Protein AF-A0A158DWV0-F1 (afdb_monomer_lite)

Foldseek 3Di:
DDDDDDDDDDDDDDDDPPPVPPPQPWDFLVRLLVVCVVPDVPNVLSVVLSVVCVVVVNGTGGSVVSVVVSVVSVPDDD

Radius of gyration: 22.69 Å; chains: 1; bounding box: 68×49×25 Å

pLDDT: mean 78.22, std 17.21, range [42.22, 93.88]

Sequence (78 aa):
MEQDVTADAGGTSAVDAVSASPVVADVTLDEFCVRLSRSDRRVELIAAFHFTETSAGRFKDAESNYQSRFTAFVTKPV

Secondary structure (DSSP, 8-state):
-------------------------EEEHHHHHHHHHHH---HHHHHHHHHHHHHTT--EEEHHHHHHHHHHHHHS--

Structure (mmCIF, N/CA/C/O backbone):
data_AF-A0A158DWV0-F1
#
_entry.id   AF-A0A158DWV0-F1
#
loop_
_atom_site.group_PDB
_atom_site.id
_atom_site.type_symbol
_atom_site.label_atom_id
_atom_site.label_alt_id
_atom_site.label_comp_id
_atom_site.label_asym_id
_atom_site.label_entity_id
_atom_site.label_seq_id
_atom_site.pdbx_PDB_ins_code
_atom_site.Cartn_x
_atom_site.Cartn_y
_atom_site.Cartn_z
_atom_site.occupancy
_atom_site.B_iso_or_equiv
_atom_site.auth_seq_id
_atom_site.auth_comp_id
_atom_site.auth_asym_id
_atom_site.auth_atom_id
_atom_site.pdbx_PDB_model_num
ATOM 1 N N . MET A 1 1 ? 59.718 -39.741 14.588 1.00 56.59 1 MET A N 1
ATOM 2 C CA . MET A 1 1 ? 59.771 -38.655 13.595 1.00 56.59 1 MET A CA 1
ATOM 3 C C . MET A 1 1 ? 58.351 -38.401 13.180 1.00 56.59 1 MET A C 1
ATOM 5 O O . MET A 1 1 ? 57.717 -39.278 12.603 1.00 56.59 1 MET A O 1
ATOM 9 N N . GLU A 1 2 ? 57.843 -37.298 13.704 1.00 53.91 2 GLU A N 1
ATOM 10 C CA . GLU A 1 2 ? 56.442 -36.918 13.738 1.00 53.91 2 GLU A CA 1
ATOM 11 C C . GLU A 1 2 ? 55.825 -36.789 12.342 1.00 53.91 2 GLU A C 1
ATOM 13 O O . GLU A 1 2 ? 56.454 -36.281 11.417 1.00 53.91 2 GLU A O 1
ATOM 18 N N . GLN A 1 3 ? 54.582 -37.250 12.206 1.00 57.12 3 GLN A N 1
ATOM 19 C CA . GLN A 1 3 ? 53.705 -36.825 11.124 1.00 57.12 3 GLN A CA 1
ATOM 20 C C . GLN A 1 3 ? 52.807 -35.728 11.686 1.00 57.12 3 GLN A C 1
ATOM 22 O O . GLN A 1 3 ? 51.826 -36.010 12.368 1.00 57.12 3 GLN A O 1
ATOM 27 N N . ASP A 1 4 ? 53.202 -34.490 11.417 1.00 56.19 4 ASP A N 1
ATOM 28 C CA . ASP A 1 4 ? 52.397 -33.286 11.567 1.00 56.19 4 ASP A CA 1
ATOM 29 C C . ASP A 1 4 ? 52.471 -32.533 10.237 1.00 56.19 4 ASP A C 1
ATOM 31 O O . ASP A 1 4 ? 53.544 -32.074 9.856 1.00 56.19 4 ASP A O 1
ATOM 35 N N . VAL A 1 5 ? 51.352 -32.482 9.511 1.00 65.38 5 VAL A N 1
ATOM 36 C CA . VAL A 1 5 ? 50.953 -31.324 8.699 1.00 6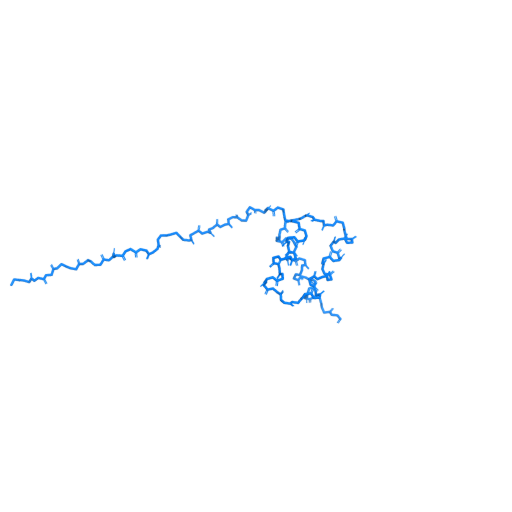5.38 5 VAL A CA 1
ATOM 37 C C . VAL A 1 5 ? 49.427 -31.291 8.707 1.00 65.38 5 VAL A C 1
ATOM 39 O O . VAL A 1 5 ? 48.748 -32.087 8.059 1.00 65.38 5 VAL A O 1
ATOM 42 N N . THR A 1 6 ? 48.917 -30.349 9.491 1.00 56.78 6 THR A N 1
ATOM 43 C CA . THR A 1 6 ? 47.556 -29.819 9.441 1.00 56.78 6 THR A CA 1
ATOM 44 C C . THR A 1 6 ? 47.375 -28.936 8.195 1.00 56.78 6 THR A C 1
ATOM 46 O O . THR A 1 6 ? 48.329 -28.276 7.786 1.00 56.78 6 THR A O 1
ATOM 49 N N . ALA A 1 7 ? 46.166 -28.911 7.624 1.00 64.81 7 ALA A N 1
ATOM 50 C CA . ALA A 1 7 ? 45.556 -27.833 6.814 1.00 64.81 7 ALA A CA 1
ATOM 51 C C . ALA A 1 7 ? 44.284 -28.429 6.177 1.00 64.81 7 ALA A C 1
ATOM 53 O O . ALA A 1 7 ? 44.371 -29.236 5.256 1.00 64.81 7 ALA A O 1
ATOM 54 N N . ASP A 1 8 ? 43.089 -28.313 6.755 1.00 55.31 8 ASP A N 1
ATOM 55 C CA . ASP A 1 8 ? 42.256 -27.118 6.987 1.00 55.31 8 ASP A CA 1
ATOM 56 C C . ASP A 1 8 ? 42.022 -26.216 5.760 1.00 55.31 8 ASP A C 1
ATOM 58 O O . ASP A 1 8 ? 42.942 -25.887 5.015 1.00 55.31 8 ASP A O 1
ATOM 62 N N . ALA A 1 9 ? 40.757 -25.795 5.637 1.00 60.00 9 ALA A N 1
ATOM 63 C CA . ALA A 1 9 ? 40.174 -24.843 4.689 1.00 60.00 9 ALA A CA 1
ATOM 64 C C . ALA A 1 9 ? 39.716 -25.379 3.317 1.00 60.00 9 ALA A C 1
ATOM 66 O O . ALA A 1 9 ? 40.004 -24.822 2.257 1.00 60.00 9 ALA A O 1
ATOM 67 N N . GLY A 1 10 ? 38.864 -26.406 3.343 1.00 55.12 10 GLY A N 1
ATOM 68 C CA . GLY A 1 10 ? 37.953 -26.712 2.241 1.00 55.12 10 GLY A CA 1
ATOM 69 C C . GLY A 1 10 ? 36.705 -25.825 2.264 1.00 55.12 10 GLY A C 1
ATOM 70 O O . GLY A 1 10 ? 35.685 -26.248 2.784 1.00 55.12 10 GLY A O 1
ATOM 71 N N . GLY A 1 11 ? 36.815 -24.630 1.673 1.00 62.00 11 GLY A N 1
ATOM 72 C CA . GLY A 1 11 ? 35.803 -24.008 0.805 1.00 62.00 11 GLY A CA 1
ATOM 73 C C . GLY A 1 11 ? 34.426 -23.598 1.359 1.00 62.00 11 GLY A C 1
ATOM 74 O O . GLY A 1 11 ? 33.714 -24.365 1.997 1.00 62.00 11 GLY A O 1
ATOM 75 N N . THR A 1 12 ? 33.971 -22.442 0.857 1.00 47.00 12 THR A N 1
ATOM 76 C CA . THR A 1 12 ? 32.602 -21.869 0.912 1.00 47.00 12 THR A CA 1
ATOM 77 C C . THR A 1 12 ? 32.273 -21.171 2.244 1.00 47.00 12 THR A C 1
ATOM 79 O O . THR A 1 12 ? 32.289 -21.784 3.295 1.00 47.00 12 THR A O 1
ATOM 82 N N . SER A 1 13 ? 32.009 -19.867 2.318 1.00 48.78 13 SER A N 1
ATOM 83 C CA . SER A 1 13 ? 31.318 -19.011 1.357 1.00 48.78 13 SER A CA 1
ATOM 84 C C . SER A 1 13 ? 31.984 -17.646 1.258 1.00 48.78 13 SER A C 1
ATOM 86 O O . SER A 1 13 ? 31.962 -16.848 2.193 1.00 48.78 13 SER A O 1
ATOM 88 N N . ALA A 1 14 ? 32.528 -17.360 0.081 1.00 56.97 14 ALA A N 1
ATOM 89 C CA . ALA A 1 14 ? 32.602 -15.991 -0.381 1.00 56.97 14 ALA A CA 1
ATOM 90 C C . ALA A 1 14 ? 31.198 -15.566 -0.838 1.00 56.97 14 ALA A C 1
ATOM 92 O O . ALA A 1 14 ? 30.491 -16.350 -1.463 1.00 56.97 14 ALA A O 1
ATOM 93 N N . VAL A 1 15 ? 30.894 -14.301 -0.560 1.00 50.12 15 VAL A N 1
ATOM 94 C CA . VAL A 1 15 ? 29.836 -13.453 -1.125 1.00 50.12 15 VAL A CA 1
ATOM 95 C C . VAL A 1 15 ? 28.413 -13.652 -0.588 1.00 50.12 15 VAL A C 1
ATOM 97 O O . VAL A 1 15 ? 27.599 -14.370 -1.141 1.00 50.12 15 VAL A O 1
ATOM 100 N N . ASP A 1 16 ? 28.079 -12.886 0.450 1.00 47.41 16 ASP A N 1
ATOM 101 C CA . ASP A 1 16 ? 26.806 -12.153 0.461 1.00 47.41 16 ASP A CA 1
ATOM 102 C C . ASP A 1 16 ? 27.016 -10.803 1.159 1.00 47.41 16 ASP A C 1
ATOM 104 O O . ASP A 1 16 ? 26.447 -10.470 2.191 1.00 47.41 16 ASP A O 1
ATOM 108 N N . ALA A 1 17 ? 27.937 -10.015 0.606 1.00 53.81 17 ALA A N 1
ATOM 109 C CA . ALA A 1 17 ? 27.940 -8.584 0.846 1.00 53.81 17 ALA A CA 1
ATOM 110 C C . ALA A 1 17 ? 26.966 -7.953 -0.153 1.00 53.81 17 ALA A C 1
ATOM 112 O O . ALA A 1 17 ? 27.377 -7.186 -1.024 1.00 53.81 17 ALA A O 1
ATOM 113 N N . VAL A 1 18 ? 25.669 -8.258 -0.035 1.00 52.62 18 VAL A N 1
ATOM 114 C CA . VAL A 1 18 ? 24.653 -7.363 -0.593 1.00 52.62 18 VAL A CA 1
ATOM 115 C C . VAL A 1 18 ? 24.548 -6.171 0.350 1.00 52.62 18 VAL A C 1
ATOM 117 O O . VAL A 1 18 ? 23.580 -5.949 1.067 1.00 52.62 18 VAL A O 1
ATOM 120 N N . SER A 1 19 ? 25.576 -5.325 0.300 1.00 45.88 19 SER A N 1
ATOM 121 C CA . SER A 1 19 ? 25.370 -3.900 0.510 1.00 45.88 19 SER A CA 1
ATOM 122 C C . SER A 1 19 ? 24.572 -3.416 -0.701 1.00 45.88 19 SER A C 1
ATOM 124 O O . SER A 1 19 ? 25.089 -2.760 -1.606 1.00 45.88 19 SER A O 1
ATOM 126 N N . ALA A 1 20 ? 23.314 -3.860 -0.778 1.00 47.47 20 ALA A N 1
ATOM 127 C CA . ALA A 1 20 ? 22.326 -3.331 -1.681 1.00 47.47 20 ALA A CA 1
ATOM 128 C C . ALA A 1 20 ? 22.113 -1.902 -1.201 1.00 47.47 20 ALA A C 1
ATOM 130 O O . ALA A 1 20 ? 21.248 -1.620 -0.377 1.00 47.47 20 ALA A O 1
ATOM 131 N N . SER A 1 21 ? 22.963 -0.993 -1.686 1.00 42.22 21 SER A N 1
ATOM 132 C CA . SER A 1 21 ? 22.556 0.394 -1.831 1.00 42.22 21 SER A CA 1
ATOM 133 C C . SER A 1 21 ? 21.178 0.306 -2.465 1.00 42.22 21 SER A C 1
ATOM 135 O O . SER A 1 21 ? 21.092 -0.300 -3.540 1.00 42.22 21 SER A O 1
ATOM 137 N N . PRO A 1 22 ? 20.103 0.752 -1.790 1.00 55.50 22 PRO A N 1
ATOM 138 C CA . PRO A 1 22 ? 18.788 0.657 -2.370 1.00 55.50 22 PRO A CA 1
ATOM 139 C C . PRO A 1 22 ? 18.861 1.572 -3.577 1.00 55.50 22 PRO A C 1
ATOM 141 O O . PRO A 1 22 ? 18.789 2.793 -3.460 1.00 55.50 22 PRO A O 1
ATOM 144 N N . VAL A 1 23 ? 19.093 0.984 -4.747 1.00 57.06 23 VAL A N 1
ATOM 145 C CA . VAL A 1 23 ? 18.693 1.590 -5.997 1.00 57.06 23 VAL A CA 1
ATOM 146 C C . VAL A 1 23 ? 17.204 1.720 -5.766 1.00 57.06 23 VAL A C 1
ATOM 148 O O . VAL A 1 23 ? 16.499 0.712 -5.751 1.00 57.06 23 VAL A O 1
ATOM 151 N N . VAL A 1 24 ? 16.777 2.917 -5.356 1.00 60.97 24 VAL A N 1
ATOM 152 C CA . VAL A 1 24 ? 15.392 3.243 -5.029 1.00 60.97 24 VAL A CA 1
ATOM 153 C C . VAL A 1 24 ? 14.669 3.206 -6.361 1.00 60.97 24 VAL A C 1
ATOM 155 O O . VAL A 1 24 ? 14.437 4.219 -7.007 1.00 60.97 24 VAL A O 1
ATOM 158 N N . ALA A 1 25 ? 14.463 1.991 -6.852 1.00 69.12 25 ALA A N 1
ATOM 159 C CA . ALA A 1 25 ? 13.676 1.734 -8.018 1.00 69.12 25 ALA A CA 1
ATOM 160 C C . ALA A 1 25 ? 12.274 2.152 -7.614 1.00 69.12 25 ALA A C 1
ATOM 162 O O . ALA A 1 25 ? 11.724 1.648 -6.630 1.00 69.12 25 ALA A O 1
ATOM 163 N N . ASP A 1 26 ? 11.743 3.136 -8.327 1.00 83.38 26 ASP A N 1
ATOM 164 C CA . ASP A 1 26 ? 10.353 3.515 -8.182 1.00 83.38 26 ASP A CA 1
ATOM 165 C C . ASP A 1 26 ? 9.513 2.263 -8.448 1.00 83.38 26 ASP A C 1
ATOM 167 O O . ASP A 1 26 ? 9.520 1.730 -9.564 1.00 83.38 26 ASP A O 1
ATOM 171 N N . VAL A 1 27 ? 8.811 1.792 -7.426 1.00 90.12 27 VAL A N 1
ATOM 172 C CA . VAL A 1 27 ? 7.899 0.657 -7.529 1.00 90.12 27 VAL A CA 1
ATOM 173 C C . VAL A 1 27 ? 6.499 1.186 -7.762 1.00 90.12 27 VAL A C 1
ATOM 175 O O . VAL A 1 27 ? 6.133 2.276 -7.312 1.00 90.12 27 VAL A O 1
ATOM 178 N N . THR A 1 28 ? 5.697 0.421 -8.487 1.00 93.31 28 THR A N 1
ATOM 179 C CA . THR A 1 28 ? 4.271 0.725 -8.562 1.00 93.31 28 THR A CA 1
ATOM 180 C C . THR A 1 28 ? 3.585 0.373 -7.244 1.00 93.31 28 THR A C 1
ATOM 182 O O . THR A 1 28 ? 4.037 -0.496 -6.495 1.00 93.31 28 THR A O 1
ATOM 185 N N . LEU A 1 29 ? 2.479 1.054 -6.952 1.00 92.19 29 LEU A N 1
ATOM 186 C CA . LEU A 1 29 ? 1.664 0.783 -5.770 1.00 92.19 29 LEU A CA 1
ATOM 187 C C . LEU A 1 29 ? 1.206 -0.687 -5.718 1.00 92.19 29 LEU A C 1
ATOM 189 O O . LEU A 1 29 ? 1.234 -1.301 -4.654 1.00 92.19 29 LEU A O 1
ATOM 193 N N . ASP A 1 30 ? 0.829 -1.253 -6.867 1.00 92.44 30 ASP A N 1
ATOM 194 C CA . ASP A 1 30 ? 0.418 -2.655 -6.989 1.00 92.44 30 ASP A CA 1
ATOM 195 C C . ASP A 1 30 ? 1.573 -3.610 -6.655 1.00 92.44 30 ASP A C 1
ATOM 197 O O . ASP A 1 30 ? 1.436 -4.460 -5.775 1.00 92.44 30 ASP A O 1
ATOM 201 N N . GLU A 1 31 ? 2.755 -3.403 -7.251 1.00 92.31 31 GLU A N 1
ATOM 202 C CA . GLU A 1 31 ? 3.947 -4.202 -6.941 1.00 92.31 31 GLU A CA 1
ATOM 203 C C . GLU A 1 31 ? 4.325 -4.122 -5.463 1.00 92.31 31 GLU A C 1
ATOM 205 O O . GLU A 1 31 ? 4.664 -5.142 -4.854 1.00 92.31 31 GLU A O 1
ATOM 210 N N . PHE A 1 32 ? 4.244 -2.927 -4.872 1.00 92.44 32 PHE A N 1
ATOM 211 C CA . PHE A 1 32 ? 4.471 -2.745 -3.446 1.00 92.44 32 PHE A CA 1
ATOM 212 C C . PHE A 1 32 ? 3.468 -3.561 -2.621 1.00 92.44 32 PHE A C 1
ATOM 214 O O . PHE A 1 32 ? 3.881 -4.318 -1.744 1.00 92.44 32 PHE A O 1
ATOM 221 N N . CYS A 1 33 ? 2.168 -3.476 -2.916 1.00 91.75 33 CYS A N 1
ATOM 222 C CA . CYS A 1 33 ? 1.125 -4.222 -2.210 1.00 91.75 33 CYS A CA 1
ATOM 223 C C . CYS A 1 33 ? 1.267 -5.744 -2.368 1.00 91.75 33 CYS A C 1
ATOM 225 O O . CYS A 1 33 ? 1.126 -6.476 -1.385 1.00 91.75 33 CYS A O 1
ATOM 227 N N . VAL A 1 34 ? 1.608 -6.232 -3.564 1.00 92.19 34 VAL A N 1
ATOM 228 C CA . VAL A 1 34 ? 1.872 -7.656 -3.817 1.00 92.19 34 VAL A CA 1
ATOM 229 C C . VAL A 1 34 ? 3.076 -8.122 -3.002 1.00 92.19 34 VAL A C 1
ATOM 231 O O . VAL A 1 34 ? 2.983 -9.130 -2.300 1.00 92.19 34 VAL A O 1
ATOM 234 N N . ARG A 1 35 ? 4.192 -7.383 -3.019 1.00 90.69 35 ARG A N 1
ATOM 235 C CA . ARG A 1 35 ? 5.379 -7.711 -2.209 1.00 90.69 35 ARG A CA 1
ATOM 236 C C . ARG A 1 35 ? 5.070 -7.658 -0.716 1.00 90.69 35 ARG A C 1
ATOM 238 O O . ARG A 1 35 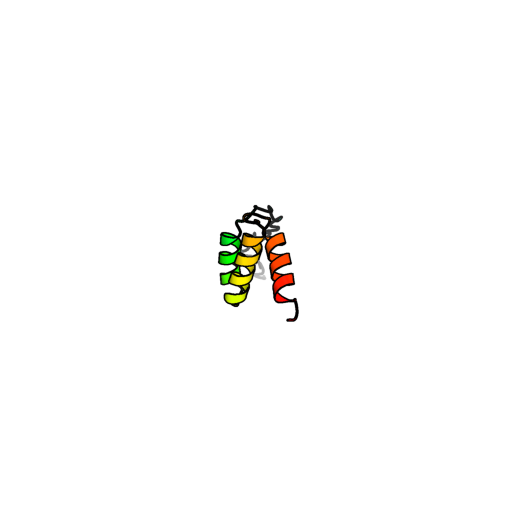? 5.467 -8.569 0.009 1.00 90.69 35 ARG A O 1
ATOM 245 N N . LEU A 1 36 ? 4.314 -6.657 -0.272 1.00 90.94 36 LEU A N 1
ATOM 246 C CA . LEU A 1 36 ? 3.907 -6.496 1.118 1.00 90.94 36 LEU A CA 1
ATOM 247 C C . LEU A 1 36 ? 3.035 -7.665 1.588 1.00 90.94 36 LEU A C 1
ATOM 249 O O . LEU A 1 36 ? 3.297 -8.193 2.661 1.00 90.94 36 LEU A O 1
ATOM 253 N N . SER A 1 37 ? 2.095 -8.150 0.769 1.00 90.94 37 SER A N 1
ATOM 254 C CA . SER A 1 37 ? 1.228 -9.294 1.108 1.00 90.94 37 SER A CA 1
ATOM 255 C C . SER A 1 37 ? 1.969 -10.623 1.317 1.00 90.94 37 SER A C 1
ATOM 257 O O . SER A 1 37 ? 1.439 -11.542 1.943 1.00 90.94 37 SER A O 1
ATOM 259 N N . ARG A 1 38 ? 3.211 -10.743 0.820 1.00 91.62 38 ARG A N 1
ATOM 260 C CA . ARG A 1 38 ? 4.060 -11.926 1.053 1.00 91.62 38 ARG A CA 1
ATOM 261 C C . ARG A 1 38 ? 4.629 -11.953 2.471 1.00 91.62 38 ARG A C 1
ATOM 263 O O . ARG A 1 38 ? 4.873 -13.037 2.995 1.00 91.62 38 ARG A O 1
ATOM 270 N N . SER A 1 39 ? 4.838 -10.781 3.068 1.00 88.81 39 SER A N 1
ATOM 271 C CA . SER A 1 39 ? 5.442 -10.617 4.395 1.00 88.81 39 SER A CA 1
ATOM 272 C C . SER A 1 39 ? 4.409 -10.265 5.468 1.00 88.81 39 SER A C 1
ATOM 274 O O . SER A 1 39 ? 4.489 -10.764 6.588 1.00 88.81 39 SER A O 1
ATOM 276 N N . ASP A 1 40 ? 3.425 -9.433 5.132 1.00 87.94 40 ASP A N 1
ATOM 277 C CA . ASP A 1 40 ? 2.366 -8.963 6.018 1.00 87.94 40 ASP A CA 1
ATOM 278 C C . ASP A 1 40 ? 1.025 -9.599 5.623 1.00 87.94 40 ASP A C 1
ATOM 280 O O . ASP A 1 40 ? 0.575 -9.507 4.481 1.00 87.94 40 ASP A O 1
ATOM 284 N N . ARG A 1 41 ? 0.378 -10.277 6.577 1.00 89.56 41 ARG A N 1
ATOM 285 C CA . ARG A 1 41 ? -0.890 -10.987 6.337 1.00 89.56 41 ARG A CA 1
ATOM 286 C C . ARG A 1 41 ? -2.130 -10.114 6.518 1.00 89.56 41 ARG A C 1
ATOM 288 O O . ARG A 1 41 ? -3.242 -10.609 6.342 1.00 89.56 41 ARG A O 1
ATOM 295 N N . ARG A 1 42 ? -1.984 -8.840 6.887 1.00 90.19 42 ARG A N 1
ATOM 296 C CA . ARG A 1 42 ? -3.107 -7.921 7.123 1.00 90.19 42 ARG A CA 1
ATOM 297 C C . ARG A 1 42 ? -3.627 -7.380 5.793 1.00 90.19 42 ARG A C 1
ATOM 299 O O . ARG A 1 42 ? -3.553 -6.187 5.517 1.00 90.19 42 ARG A O 1
ATOM 306 N N . VAL A 1 43 ? -4.164 -8.275 4.968 1.00 88.38 43 VAL A N 1
ATOM 307 C CA . VAL A 1 43 ? -4.626 -7.979 3.603 1.00 88.38 43 VAL A CA 1
ATOM 308 C C . VAL A 1 43 ? -5.652 -6.846 3.552 1.00 88.38 43 VAL A C 1
ATOM 310 O O . VAL A 1 43 ? -5.605 -6.039 2.631 1.00 88.38 43 VAL A O 1
ATOM 313 N N . GLU A 1 44 ? -6.509 -6.712 4.567 1.00 90.19 44 GLU A N 1
ATOM 314 C CA . GLU A 1 44 ? -7.472 -5.605 4.659 1.00 90.19 44 GLU A CA 1
ATOM 315 C C . GLU A 1 44 ? -6.786 -4.244 4.846 1.00 90.19 44 GLU A C 1
ATOM 317 O O . GLU A 1 44 ? -7.181 -3.266 4.217 1.00 90.19 44 GLU A O 1
ATOM 322 N N . LEU A 1 45 ? -5.711 -4.174 5.644 1.00 90.69 45 LEU A N 1
ATOM 323 C CA . LEU A 1 45 ? -4.931 -2.942 5.811 1.00 90.69 45 LEU A CA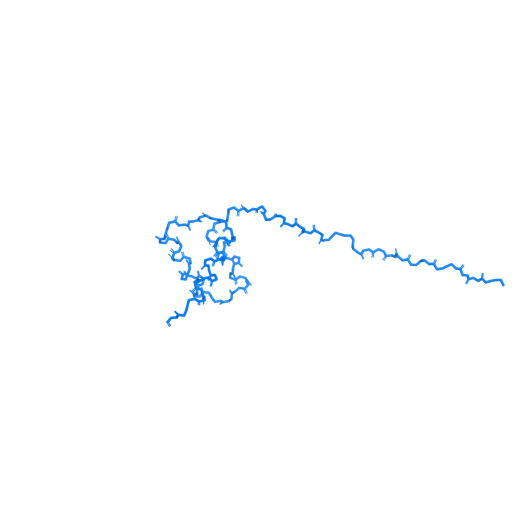 1
ATOM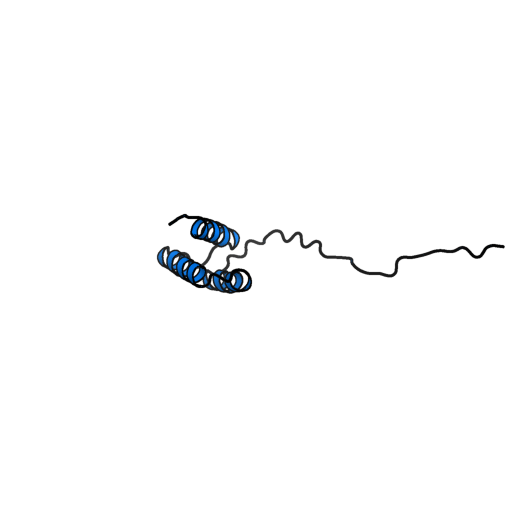 324 C C . LEU A 1 45 ? -4.127 -2.615 4.554 1.00 90.69 45 LEU A C 1
ATOM 326 O O . LEU A 1 45 ? -4.013 -1.448 4.192 1.00 90.69 45 LEU A O 1
ATOM 330 N N . ILE A 1 46 ? -3.595 -3.634 3.876 1.00 92.44 46 ILE A N 1
ATOM 331 C CA . ILE A 1 46 ? -2.890 -3.464 2.599 1.00 92.44 46 ILE A CA 1
ATOM 332 C C . ILE A 1 46 ? -3.859 -2.926 1.538 1.00 92.44 46 ILE A C 1
ATOM 334 O O . ILE A 1 46 ? -3.524 -1.974 0.836 1.00 92.44 46 ILE A O 1
ATOM 338 N N . ALA A 1 47 ? -5.076 -3.471 1.462 1.00 91.75 47 ALA A N 1
ATOM 339 C CA . ALA A 1 47 ? -6.118 -2.994 0.556 1.00 91.75 47 ALA A CA 1
ATOM 340 C C . ALA A 1 47 ? -6.580 -1.566 0.899 1.00 91.75 47 ALA A C 1
ATOM 342 O O . ALA A 1 47 ? -6.712 -0.728 0.005 1.00 91.75 47 ALA A O 1
ATOM 343 N N . ALA A 1 48 ? -6.768 -1.250 2.185 1.00 92.25 48 ALA A N 1
ATOM 344 C CA . ALA A 1 48 ? -7.122 0.097 2.631 1.00 92.25 48 ALA A CA 1
ATOM 345 C C . ALA A 1 48 ? -6.014 1.121 2.317 1.00 92.25 48 ALA A C 1
ATOM 347 O O . ALA A 1 48 ? -6.299 2.238 1.871 1.00 92.25 48 ALA A O 1
ATOM 348 N N . PHE A 1 49 ? -4.748 0.731 2.481 1.00 92.69 49 PHE A N 1
ATOM 349 C CA . PHE A 1 49 ? -3.599 1.537 2.080 1.00 92.69 49 PHE A CA 1
ATOM 350 C C . PHE A 1 49 ? -3.580 1.757 0.564 1.00 92.69 49 PHE A C 1
ATOM 352 O O . PHE A 1 49 ? -3.526 2.901 0.122 1.00 92.69 49 PHE A O 1
ATOM 359 N N . HIS A 1 50 ? -3.734 0.696 -0.233 1.00 93.88 50 HIS A N 1
ATOM 360 C CA . HIS A 1 50 ? -3.808 0.782 -1.694 1.00 93.88 5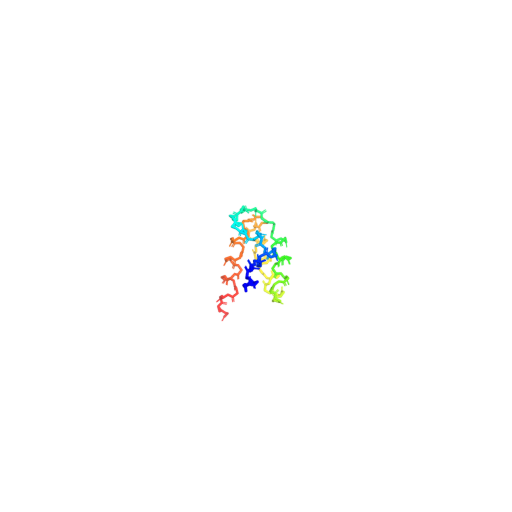0 HIS A CA 1
ATOM 361 C C . HIS A 1 50 ? -4.895 1.764 -2.161 1.00 93.88 50 HIS A C 1
ATOM 363 O O . HIS A 1 50 ? -4.657 2.627 -3.009 1.00 93.88 50 HIS A O 1
ATOM 369 N N . PHE A 1 51 ? -6.091 1.684 -1.576 1.00 93.44 51 PHE A N 1
ATOM 370 C CA . PHE A 1 51 ? -7.183 2.608 -1.879 1.00 93.44 51 PHE A CA 1
ATOM 371 C C . PHE A 1 51 ? -6.845 4.060 -1.506 1.00 93.44 51 PHE A C 1
ATOM 373 O O . PHE A 1 51 ? -7.125 4.983 -2.276 1.00 93.44 51 PHE A O 1
ATOM 380 N N . THR A 1 52 ? -6.209 4.268 -0.351 1.00 92.38 52 THR A N 1
ATOM 381 C CA . THR A 1 52 ? -5.782 5.595 0.123 1.00 92.38 52 THR A CA 1
ATOM 382 C C . THR A 1 52 ? -4.744 6.216 -0.813 1.00 92.38 52 THR A C 1
ATOM 384 O O . THR A 1 52 ? -4.865 7.379 -1.196 1.00 92.38 52 THR A O 1
ATOM 387 N N . GLU A 1 53 ? -3.751 5.434 -1.235 1.00 92.94 53 GLU A N 1
ATOM 388 C CA . GLU A 1 53 ? -2.703 5.865 -2.164 1.00 92.94 53 GLU A CA 1
ATOM 389 C C . GLU A 1 53 ? -3.249 6.170 -3.560 1.00 92.94 53 GLU A C 1
ATOM 391 O O . GLU A 1 53 ? -2.921 7.203 -4.147 1.00 92.94 53 GLU A O 1
ATOM 396 N N . THR A 1 54 ? -4.156 5.323 -4.049 1.00 93.38 54 THR A N 1
ATOM 397 C CA . THR A 1 54 ? -4.865 5.531 -5.318 1.00 93.38 54 THR A CA 1
ATOM 398 C C . THR A 1 54 ? -5.697 6.813 -5.281 1.00 93.38 54 THR A C 1
ATOM 400 O O . THR A 1 54 ? -5.634 7.620 -6.207 1.00 93.38 54 THR A O 1
ATOM 403 N N . SER A 1 55 ? -6.423 7.055 -4.185 1.00 91.88 55 SER A N 1
ATOM 404 C CA . SER A 1 55 ? -7.223 8.274 -3.994 1.00 91.88 55 SER A CA 1
ATOM 405 C C . SER A 1 55 ? -6.360 9.537 -3.901 1.00 91.88 55 SER A C 1
ATOM 407 O O . SER A 1 55 ? -6.799 10.618 -4.285 1.00 91.88 55 SER A O 1
ATOM 409 N N . ALA A 1 56 ? -5.116 9.406 -3.431 1.00 90.75 56 ALA A N 1
ATOM 410 C CA . ALA A 1 56 ? -4.124 10.477 -3.408 1.00 90.75 56 ALA A CA 1
ATOM 411 C C . ALA A 1 56 ? -3.386 10.666 -4.752 1.00 90.75 56 ALA A C 1
ATOM 413 O O . ALA A 1 56 ? -2.512 11.530 -4.841 1.00 90.75 56 ALA A O 1
ATOM 414 N N . GLY A 1 57 ? -3.695 9.859 -5.776 1.00 92.06 57 GLY A N 1
ATOM 415 C CA . GLY A 1 57 ? -3.057 9.906 -7.095 1.00 92.06 57 GLY A CA 1
ATOM 416 C C . GLY A 1 57 ? -1.624 9.364 -7.126 1.00 92.06 57 GLY A C 1
ATOM 417 O O . GLY A 1 57 ? -0.854 9.722 -8.017 1.00 92.06 57 GLY A O 1
ATOM 418 N N . ARG A 1 58 ? -1.232 8.534 -6.151 1.00 88.50 58 ARG A N 1
ATOM 419 C CA . ARG A 1 58 ? 0.141 8.027 -5.999 1.00 88.50 58 ARG A CA 1
ATOM 420 C C . ARG A 1 58 ? 0.247 6.586 -6.477 1.00 88.50 58 ARG A C 1
ATOM 422 O O . ARG A 1 58 ? 0.112 5.641 -5.706 1.00 88.50 58 ARG A O 1
ATOM 429 N N . PHE A 1 59 ? 0.527 6.435 -7.764 1.00 89.69 59 PHE A N 1
ATOM 430 C CA . PHE A 1 59 ? 0.596 5.130 -8.430 1.00 89.69 59 PHE A CA 1
ATOM 431 C C . PHE A 1 59 ? 2.004 4.538 -8.490 1.00 89.69 59 PHE A C 1
ATOM 433 O O . PHE A 1 59 ? 2.153 3.333 -8.687 1.00 89.69 59 PHE A O 1
ATOM 440 N N . LYS A 1 60 ? 3.027 5.385 -8.359 1.00 90.62 60 LYS A N 1
ATOM 441 C CA . LYS A 1 60 ? 4.433 5.003 -8.417 1.00 90.62 60 LYS A CA 1
ATOM 442 C C . LYS A 1 60 ? 5.230 5.899 -7.481 1.00 90.62 60 LYS A C 1
ATOM 444 O O . LYS A 1 60 ? 5.088 7.118 -7.549 1.00 90.62 60 LYS A O 1
ATOM 449 N N . ASP A 1 61 ? 6.039 5.300 -6.624 1.00 89.12 61 ASP A N 1
ATOM 450 C CA . ASP A 1 61 ? 6.876 6.006 -5.654 1.00 89.12 61 ASP A CA 1
ATOM 451 C C . ASP A 1 61 ? 8.026 5.083 -5.220 1.00 89.12 61 ASP A C 1
ATOM 453 O O . ASP A 1 61 ? 8.081 3.905 -5.585 1.00 89.12 61 ASP A O 1
ATOM 457 N N . ALA A 1 62 ? 8.949 5.598 -4.418 1.00 88.88 62 ALA A N 1
ATOM 458 C CA . ALA A 1 62 ? 9.989 4.785 -3.817 1.00 88.88 62 ALA A CA 1
ATOM 459 C C . ALA A 1 62 ? 9.383 3.783 -2.819 1.00 88.88 62 ALA A C 1
ATOM 461 O O . ALA A 1 62 ? 8.554 4.139 -1.975 1.00 88.88 62 ALA A O 1
ATOM 462 N N . GLU A 1 63 ? 9.865 2.538 -2.844 1.00 87.88 63 GLU A N 1
ATOM 463 C CA . GLU A 1 63 ? 9.422 1.476 -1.925 1.00 87.88 63 GLU A CA 1
ATOM 464 C C . GLU A 1 63 ? 9.501 1.907 -0.450 1.00 87.88 63 GLU A C 1
ATOM 466 O O . GLU A 1 63 ? 8.546 1.724 0.307 1.00 87.88 63 GLU A O 1
ATOM 471 N N . SER A 1 64 ? 10.592 2.568 -0.053 1.00 88.19 64 SER A N 1
ATOM 472 C CA . SER A 1 64 ? 10.784 3.078 1.311 1.00 88.19 64 SER A CA 1
ATOM 473 C C . SER A 1 64 ? 9.724 4.106 1.724 1.00 88.19 64 SER A C 1
ATOM 475 O O . SER A 1 64 ? 9.360 4.192 2.901 1.00 88.19 64 SER A O 1
ATOM 477 N N . ASN A 1 65 ? 9.211 4.886 0.769 1.00 90.94 65 ASN A N 1
ATOM 478 C CA . ASN A 1 65 ? 8.192 5.899 1.019 1.00 90.94 65 ASN A CA 1
ATOM 479 C C . ASN A 1 65 ? 6.829 5.235 1.258 1.00 90.94 65 ASN A C 1
ATOM 481 O O . ASN A 1 65 ? 6.137 5.558 2.228 1.00 90.94 65 ASN A O 1
ATOM 485 N N . TYR A 1 66 ? 6.479 4.236 0.439 1.00 91.12 66 TYR A N 1
ATOM 486 C CA . TYR A 1 66 ? 5.298 3.405 0.674 1.00 91.12 66 TYR A CA 1
ATOM 487 C C . TYR A 1 66 ? 5.388 2.642 1.999 1.00 91.12 66 TYR A C 1
ATOM 489 O O . TYR A 1 66 ? 4.428 2.651 2.766 1.00 91.12 66 TYR A O 1
ATOM 497 N N . GLN A 1 67 ? 6.544 2.067 2.336 1.00 90.06 67 GLN A N 1
ATOM 498 C CA . GLN A 1 67 ? 6.732 1.343 3.594 1.00 90.06 67 GLN A CA 1
ATOM 499 C C . GLN A 1 67 ? 6.605 2.249 4.825 1.00 90.06 67 GLN A C 1
ATOM 501 O O . GLN A 1 67 ? 5.940 1.881 5.798 1.00 90.06 67 GLN A O 1
ATOM 506 N N . SER A 1 68 ? 7.177 3.456 4.774 1.00 91.38 68 SER A N 1
ATOM 507 C CA . SER A 1 68 ? 7.047 4.450 5.849 1.00 91.38 68 SER A CA 1
ATOM 508 C C . SER A 1 68 ? 5.588 4.845 6.071 1.00 91.38 68 SER A C 1
ATOM 510 O O . SER A 1 68 ? 5.117 4.925 7.206 1.00 91.38 68 SER A O 1
ATOM 512 N N . ARG A 1 69 ? 4.836 5.039 4.983 1.00 90.88 69 ARG A N 1
ATOM 513 C CA . ARG A 1 69 ? 3.425 5.432 5.044 1.00 90.88 69 ARG A CA 1
ATOM 514 C C . ARG A 1 69 ? 2.517 4.292 5.459 1.00 90.88 69 ARG A C 1
ATOM 516 O O . ARG A 1 69 ? 1.616 4.532 6.251 1.00 90.88 69 ARG A O 1
ATOM 523 N N . PHE A 1 70 ? 2.775 3.071 4.999 1.00 90.56 70 PHE A N 1
ATOM 524 C CA . PHE A 1 70 ? 2.071 1.887 5.476 1.00 90.56 70 PHE A CA 1
ATOM 525 C C . PHE A 1 70 ? 2.302 1.695 6.978 1.00 90.56 70 PHE A C 1
ATOM 527 O O . PHE A 1 70 ? 1.349 1.517 7.727 1.00 90.56 70 PHE A O 1
ATOM 534 N N . THR A 1 71 ? 3.543 1.843 7.449 1.00 90.50 71 THR A N 1
ATOM 535 C CA . THR A 1 71 ? 3.866 1.772 8.883 1.00 90.50 71 THR A CA 1
ATOM 536 C C . THR A 1 71 ? 3.121 2.847 9.677 1.00 90.50 71 THR A C 1
ATOM 538 O O . THR A 1 71 ? 2.496 2.540 10.689 1.00 90.50 71 THR A O 1
ATOM 541 N N . ALA A 1 72 ? 3.108 4.096 9.202 1.00 90.25 72 ALA A N 1
ATOM 542 C CA . ALA A 1 72 ? 2.332 5.178 9.815 1.00 90.25 72 ALA A CA 1
ATOM 543 C C . ALA A 1 72 ? 0.809 4.933 9.762 1.00 90.25 72 ALA A C 1
ATOM 545 O O . ALA A 1 72 ? 0.081 5.325 10.671 1.00 90.25 72 ALA A O 1
ATOM 546 N N . PHE A 1 73 ? 0.323 4.277 8.706 1.00 88.50 73 PHE A N 1
ATOM 547 C CA . PHE A 1 73 ? -1.081 3.920 8.526 1.00 88.50 73 PHE A CA 1
ATOM 548 C C . PHE A 1 73 ? -1.522 2.847 9.527 1.00 88.50 73 PHE A C 1
ATOM 550 O O . PHE A 1 73 ? -2.551 3.012 10.171 1.00 88.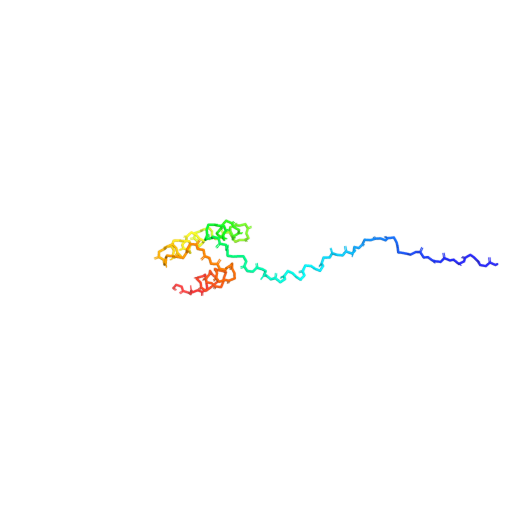50 73 PHE A O 1
ATOM 557 N N . VAL A 1 74 ? -0.724 1.792 9.724 1.00 88.00 74 VAL A N 1
ATOM 558 C CA . VAL A 1 74 ? -1.054 0.700 10.661 1.00 88.00 74 VAL A CA 1
ATOM 559 C C . VAL A 1 74 ? -0.804 1.048 12.129 1.00 88.00 74 VAL A C 1
ATOM 561 O O . VAL A 1 74 ? -1.360 0.398 13.008 1.00 88.00 74 VAL A O 1
ATOM 564 N N . THR A 1 75 ? 0.052 2.035 12.412 1.00 86.44 75 THR A N 1
ATOM 565 C CA . THR A 1 75 ? 0.358 2.482 13.785 1.00 86.44 75 THR A CA 1
ATOM 566 C C . THR A 1 75 ? -0.576 3.572 14.288 1.00 86.44 75 THR A C 1
ATOM 568 O O . THR A 1 75 ? -0.549 3.877 15.479 1.00 86.44 75 THR A O 1
ATOM 571 N N . LYS A 1 76 ? -1.414 4.155 13.423 1.00 76.38 76 LYS A N 1
ATOM 572 C CA . LYS A 1 76 ? -2.442 5.101 13.851 1.00 76.38 76 LYS A CA 1
ATOM 573 C C . LYS A 1 76 ? -3.484 4.363 14.704 1.00 76.38 76 LYS A C 1
ATOM 575 O O . LYS A 1 76 ? -4.160 3.483 14.171 1.00 76.38 76 LYS A O 1
ATOM 580 N N . PRO A 1 77 ? -3.628 4.694 16.001 1.00 57.44 77 PRO A N 1
ATOM 581 C CA . PRO A 1 77 ? -4.733 4.171 16.788 1.00 57.44 77 PRO A CA 1
ATOM 582 C C . PRO A 1 77 ? -6.046 4.723 16.218 1.00 57.44 77 PRO A C 1
ATOM 584 O O . PRO A 1 77 ? -6.114 5.901 15.853 1.00 57.44 77 PRO A O 1
ATOM 587 N N . VAL A 1 78 ? -7.045 3.847 16.100 1.00 58.09 78 VAL A N 1
ATOM 588 C CA . VAL A 1 78 ? -8.433 4.211 15.772 1.00 58.09 78 VAL A CA 1
ATOM 589 C C . VAL A 1 78 ? -9.133 4.846 16.963 1.00 58.09 78 VAL A C 1
ATOM 591 O O . VAL A 1 78 ? -8.822 4.444 18.108 1.00 58.09 78 VAL A O 1
#

Organism: NCBI:txid1777141